Protein AF-A0AAV4VJ49-F1 (afdb_monomer)

Foldseek 3Di:
DPPPVPVCVVCPPWQFFFDFDADDDPGDTDGDRQDTDDDDDDPPPDDPLRVQLVVQVVSVVVVVVSCVVVVVVVPDGDGDDPDPSNVVVVPDDDDDDDPD

Sequence (100 aa):
MFKKWKNRVIELKKIAILRRLSRLSFKQVTCQLLQARSRVAHLKNITIVRLELLACYIGARLADTVKKDLKLEDVDVFYWSDSMDALHCIKKEGPWKTFV

Secondary structure (DSSP, 8-state):
-GGGSTTTTT-------B--B--SSS---B--B------PPPSS---HHHHHHHHHHHHHHHHHHHHHHTT-TTS------S-HHHHHHHH--S-PPP--

InterPro domains:
  IPR008042 Retrotransposon Pao-like, RNAseH-like domain [PF05380] (26-83)

pLDDT: mean 71.76, std 21.91, range [26.64, 93.56]

Structure (mmCIF, N/CA/C/O backbone):
data_AF-A0AAV4VJ49-F1
#
_entry.id   AF-A0AAV4VJ49-F1
#
loop_
_atom_site.group_PDB
_atom_site.id
_atom_site.type_symbol
_atom_site.label_atom_id
_atom_site.label_alt_id
_atom_site.label_comp_id
_atom_site.label_asym_id
_atom_site.label_entity_id
_atom_site.label_seq_id
_atom_site.pdbx_PDB_ins_code
_atom_site.Cartn_x
_atom_site.Cartn_y
_atom_site.Cartn_z
_atom_site.occupancy
_atom_site.B_iso_or_equiv
_atom_site.auth_seq_id
_atom_site.auth_comp_id
_atom_site.auth_asym_id
_atom_site.auth_atom_id
_atom_site.pdbx_PDB_model_num
ATOM 1 N N . MET A 1 1 ? 31.056 -5.656 -12.601 1.00 34.06 1 MET A N 1
ATOM 2 C CA . MET A 1 1 ? 30.169 -4.776 -11.799 1.00 34.06 1 MET A CA 1
ATOM 3 C C . MET A 1 1 ? 28.712 -5.268 -11.700 1.00 34.06 1 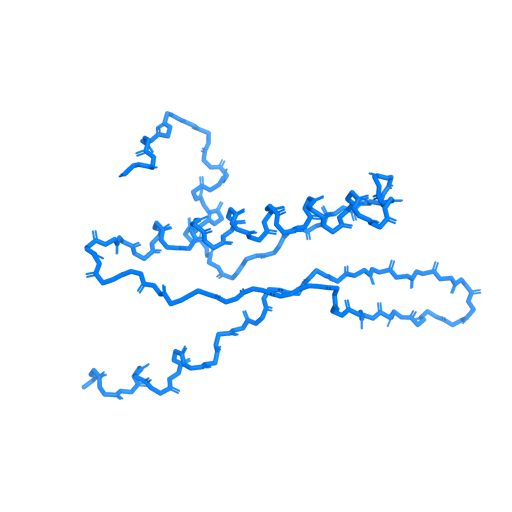MET A C 1
ATOM 5 O O . MET A 1 1 ? 28.093 -5.056 -10.669 1.00 34.06 1 MET A O 1
ATOM 9 N N . PHE A 1 2 ? 28.183 -6.006 -12.691 1.00 26.64 2 PHE A N 1
ATOM 10 C CA . PHE A 1 2 ? 26.792 -6.512 -12.726 1.00 26.64 2 PHE A CA 1
ATOM 11 C C . PHE A 1 2 ? 26.466 -7.744 -11.848 1.00 26.64 2 PHE A C 1
ATOM 13 O O . PHE A 1 2 ? 25.299 -8.036 -11.607 1.00 26.64 2 PHE A O 1
ATOM 20 N N . LYS A 1 3 ? 27.462 -8.472 -11.322 1.00 27.67 3 LYS A N 1
ATOM 21 C CA . LYS A 1 3 ? 27.226 -9.701 -10.528 1.00 27.67 3 LYS A CA 1
ATOM 22 C C . LYS A 1 3 ? 26.820 -9.456 -9.064 1.00 27.67 3 LYS A C 1
ATOM 24 O O . LYS A 1 3 ? 26.305 -10.364 -8.426 1.00 27.67 3 LYS A O 1
ATOM 29 N N . LYS A 1 4 ? 26.992 -8.239 -8.530 1.00 30.78 4 LYS A N 1
ATOM 30 C CA . LYS A 1 4 ? 26.753 -7.927 -7.102 1.00 30.78 4 LYS A CA 1
ATOM 31 C C . LYS A 1 4 ? 25.286 -7.599 -6.769 1.00 30.78 4 LYS A C 1
ATOM 33 O O . LYS A 1 4 ? 24.930 -7.501 -5.601 1.00 30.78 4 LYS A O 1
ATOM 38 N N . TRP A 1 5 ? 24.432 -7.434 -7.783 1.00 27.70 5 TRP A N 1
ATOM 39 C CA . TRP A 1 5 ? 23.018 -7.075 -7.608 1.00 27.70 5 TRP A CA 1
ATOM 40 C C . TRP A 1 5 ? 22.057 -8.269 -7.628 1.00 27.70 5 TRP A C 1
ATOM 42 O O . TRP A 1 5 ? 20.961 -8.170 -7.088 1.00 27.70 5 TRP A O 1
ATOM 52 N N . LYS A 1 6 ? 22.478 -9.422 -8.164 1.00 30.58 6 LYS A N 1
ATOM 53 C CA . LYS A 1 6 ? 21.608 -10.602 -8.299 1.00 30.58 6 LYS A CA 1
ATOM 54 C C . LYS A 1 6 ? 21.198 -11.212 -6.948 1.00 30.58 6 LYS A C 1
ATOM 56 O O . LYS A 1 6 ? 20.105 -11.747 -6.836 1.00 30.58 6 LYS A O 1
ATOM 61 N N . ASN A 1 7 ? 22.026 -11.040 -5.913 1.00 26.78 7 ASN A N 1
ATOM 62 C CA . ASN A 1 7 ? 21.802 -11.621 -4.583 1.00 26.78 7 ASN A CA 1
ATOM 63 C C . ASN A 1 7 ? 21.171 -10.655 -3.564 1.00 26.78 7 ASN A C 1
ATOM 65 O O . ASN A 1 7 ? 20.926 -11.061 -2.437 1.00 26.78 7 ASN A O 1
ATOM 69 N N . ARG A 1 8 ? 20.891 -9.394 -3.935 1.00 30.36 8 ARG A N 1
ATOM 70 C CA . ARG A 1 8 ? 20.222 -8.419 -3.043 1.00 30.36 8 ARG A CA 1
ATOM 71 C C . ARG A 1 8 ? 18.747 -8.194 -3.360 1.00 30.36 8 ARG A C 1
ATOM 73 O O . ARG A 1 8 ? 18.010 -7.710 -2.516 1.00 30.36 8 ARG A O 1
ATOM 80 N N . VAL A 1 9 ? 18.293 -8.605 -4.544 1.00 33.72 9 VAL A N 1
ATOM 81 C CA . VAL A 1 9 ? 16.876 -8.506 -4.946 1.00 33.72 9 VAL A CA 1
ATOM 82 C C . VAL A 1 9 ? 16.016 -9.610 -4.302 1.00 33.72 9 VAL A C 1
ATOM 84 O O . VAL A 1 9 ? 14.794 -9.547 -4.343 1.00 33.72 9 VAL A O 1
ATOM 87 N N . ILE A 1 10 ? 16.636 -10.595 -3.641 1.00 31.81 10 ILE A N 1
ATOM 88 C CA . ILE A 1 10 ? 15.934 -11.633 -2.863 1.00 31.81 10 ILE A CA 1
ATOM 89 C C . ILE A 1 10 ? 15.467 -11.093 -1.495 1.00 31.81 10 ILE A C 1
ATOM 91 O O . ILE A 1 10 ? 14.601 -11.677 -0.852 1.00 31.81 10 ILE A O 1
ATOM 95 N N . GLU A 1 11 ? 15.942 -9.919 -1.084 1.00 31.83 11 GLU A N 1
ATOM 96 C CA . GLU A 1 11 ? 15.596 -9.295 0.191 1.00 31.83 11 GLU A CA 1
ATOM 97 C C . GL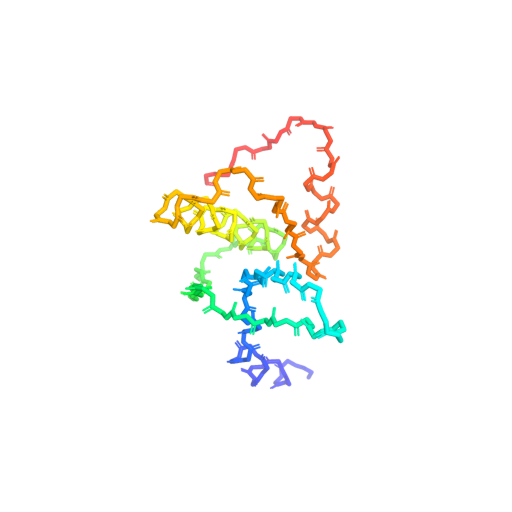U A 1 11 ? 14.598 -8.146 -0.023 1.00 31.83 11 GLU A C 1
ATOM 99 O O . GLU A 1 11 ? 14.816 -7.003 0.376 1.00 31.83 11 GLU A O 1
ATOM 104 N N . LEU A 1 12 ? 13.501 -8.430 -0.736 1.00 33.69 12 LEU A N 1
ATOM 105 C CA . LEU A 1 12 ? 12.415 -7.469 -0.925 1.00 33.69 12 LEU A CA 1
ATOM 106 C C . LEU A 1 12 ? 11.831 -7.103 0.441 1.00 33.69 12 LEU A C 1
ATOM 108 O O . LEU A 1 12 ? 11.084 -7.866 1.060 1.00 33.69 12 LEU A O 1
ATOM 112 N N . LYS A 1 13 ? 12.221 -5.912 0.899 1.00 37.34 13 LYS A N 1
ATOM 113 C CA . LYS A 1 13 ? 11.736 -5.249 2.100 1.00 37.34 13 LYS A CA 1
ATOM 114 C C . LYS A 1 13 ? 10.213 -5.245 2.076 1.00 37.34 13 LYS A C 1
ATOM 116 O O . LYS A 1 13 ? 9.572 -4.641 1.219 1.00 37.34 13 LYS A O 1
ATOM 121 N N . LYS A 1 14 ? 9.657 -5.996 3.022 1.00 35.00 14 LYS A N 1
ATOM 122 C CA . LYS A 1 14 ? 8.228 -6.131 3.280 1.00 35.00 14 LYS A CA 1
ATOM 123 C C . LYS A 1 14 ? 7.633 -4.734 3.457 1.00 35.00 14 LYS A C 1
ATOM 125 O O . LYS A 1 14 ? 8.019 -4.022 4.378 1.00 35.00 14 LYS A O 1
ATOM 130 N N . ILE A 1 15 ? 6.680 -4.360 2.607 1.00 41.09 15 ILE A N 1
ATOM 131 C CA . ILE A 1 15 ? 5.799 -3.224 2.892 1.00 41.09 15 ILE A CA 1
ATOM 132 C C . ILE A 1 15 ? 4.924 -3.666 4.065 1.00 41.09 15 ILE A C 1
ATOM 134 O O . ILE A 1 15 ? 4.065 -4.533 3.912 1.00 41.09 15 ILE A O 1
ATOM 138 N N . ALA A 1 16 ? 5.225 -3.139 5.249 1.00 40.09 16 ALA A N 1
ATOM 139 C CA . ALA A 1 16 ? 4.509 -3.413 6.482 1.00 40.09 16 ALA A CA 1
ATOM 140 C C . ALA A 1 16 ? 3.549 -2.258 6.765 1.00 40.09 16 ALA A C 1
ATOM 142 O O . ALA A 1 16 ? 3.972 -1.113 6.911 1.00 40.09 16 ALA A O 1
ATOM 143 N N . ILE A 1 17 ? 2.256 -2.558 6.865 1.00 48.38 17 ILE A N 1
ATOM 144 C CA . ILE A 1 17 ? 1.283 -1.621 7.427 1.00 48.38 17 ILE A CA 1
ATOM 145 C C . ILE A 1 17 ? 1.413 -1.731 8.946 1.00 48.38 17 ILE A C 1
ATOM 147 O O . ILE A 1 17 ? 1.027 -2.744 9.530 1.00 48.38 17 ILE A O 1
ATOM 151 N N . LEU A 1 18 ? 2.027 -0.723 9.568 1.00 45.41 18 LEU A N 1
ATOM 152 C CA . LEU A 1 18 ? 2.248 -0.662 11.010 1.00 45.41 18 LEU A CA 1
ATOM 153 C C . LEU A 1 18 ? 1.055 0.014 11.689 1.00 45.41 18 LEU A C 1
ATOM 155 O O . LEU A 1 18 ? 0.839 1.215 11.539 1.00 45.41 18 LEU A O 1
ATOM 159 N N . ARG A 1 19 ? 0.292 -0.751 12.474 1.00 47.69 19 ARG A N 1
ATOM 160 C CA . ARG A 1 19 ? -0.717 -0.198 13.384 1.00 47.69 19 ARG A CA 1
ATOM 161 C C . ARG A 1 19 ? -0.024 0.330 14.637 1.00 47.69 19 ARG A C 1
ATOM 163 O O . ARG A 1 19 ? 0.539 -0.458 15.386 1.00 47.69 19 ARG A O 1
ATOM 170 N N . ARG A 1 20 ? -0.107 1.636 14.901 1.00 45.28 20 ARG A N 1
ATOM 171 C CA . ARG A 1 20 ? 0.281 2.216 16.195 1.00 45.28 20 ARG A CA 1
ATOM 172 C C . ARG A 1 20 ? -0.877 2.049 17.180 1.00 45.28 20 ARG A C 1
ATOM 174 O O . ARG A 1 20 ? -1.894 2.717 17.048 1.00 45.28 20 ARG A O 1
ATOM 181 N N . LEU A 1 21 ? -0.728 1.179 18.177 1.00 49.41 21 LEU A N 1
ATOM 182 C CA . LEU A 1 21 ? -1.610 1.164 19.350 1.00 49.41 21 LEU A CA 1
ATOM 183 C C . LEU A 1 21 ? -0.947 1.986 20.458 1.00 49.41 21 LEU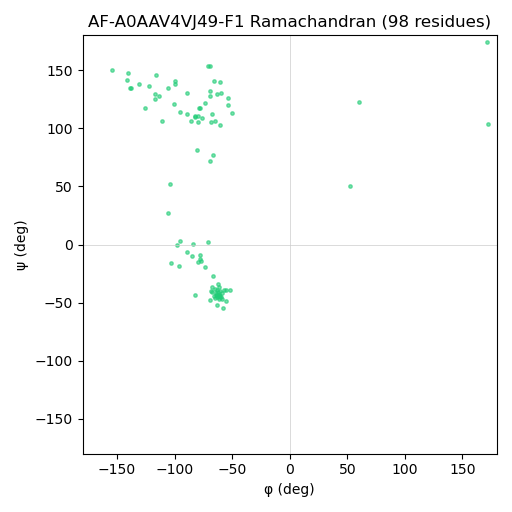 A C 1
ATOM 185 O O . LEU A 1 21 ? 0.106 1.602 20.959 1.00 49.41 21 LEU A O 1
ATOM 189 N N . SER A 1 22 ? -1.540 3.117 20.842 1.00 44.03 22 SER A N 1
ATOM 190 C CA . SER A 1 22 ? -1.154 3.841 22.057 1.00 44.03 22 SER A CA 1
ATOM 191 C C . SER A 1 22 ? -2.269 3.731 23.088 1.00 44.03 22 SER A C 1
ATOM 193 O O . SER A 1 22 ? -3.300 4.385 22.948 1.00 44.03 22 SER A O 1
ATOM 195 N N . ARG A 1 23 ? -2.059 2.927 24.134 1.00 42.91 23 ARG A N 1
ATOM 196 C CA . ARG A 1 23 ? -2.867 2.971 25.360 1.00 42.91 23 ARG A CA 1
ATOM 197 C C . ARG A 1 23 ? -1.947 3.360 26.517 1.00 42.91 23 ARG A C 1
ATOM 199 O O . ARG A 1 23 ? -0.851 2.826 26.638 1.00 42.91 23 ARG A O 1
ATOM 206 N N . LEU A 1 24 ? -2.356 4.365 27.286 1.00 55.22 24 LEU A N 1
ATOM 207 C CA . LEU A 1 24 ? -1.561 5.006 28.335 1.00 55.22 24 LEU A CA 1
ATOM 208 C C . LEU A 1 24 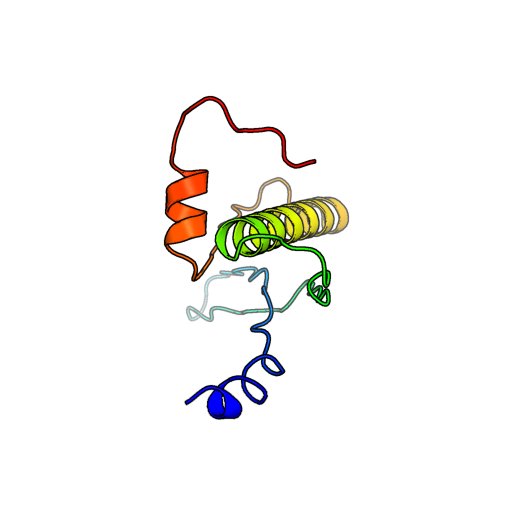? -1.308 4.063 29.521 1.00 55.22 24 LEU A C 1
ATOM 210 O O . LEU A 1 24 ? -2.237 3.735 30.248 1.00 55.22 24 LEU A O 1
ATOM 214 N N . SER A 1 25 ? -0.047 3.667 29.700 1.00 48.81 25 SER A N 1
ATOM 215 C CA . SER A 1 25 ? 0.675 3.440 30.965 1.00 48.81 25 SER A CA 1
ATOM 216 C C . SER A 1 25 ? 2.017 2.810 30.570 1.00 48.81 25 SER A C 1
ATOM 218 O O . SER A 1 25 ? 2.041 1.669 30.125 1.00 48.81 25 SER A O 1
ATOM 220 N N . PHE A 1 26 ? 3.102 3.599 30.607 1.00 53.81 26 PHE A N 1
ATOM 221 C CA . PHE A 1 26 ? 4.348 3.410 29.835 1.00 53.81 26 PHE A CA 1
ATOM 222 C C . PHE A 1 26 ? 4.114 3.431 28.307 1.00 53.81 26 PHE A C 1
ATOM 224 O O . PHE A 1 26 ? 3.304 2.691 27.762 1.00 53.81 26 PHE A O 1
ATOM 231 N N . LYS A 1 27 ? 4.783 4.339 27.576 1.00 55.22 27 LYS A N 1
ATOM 2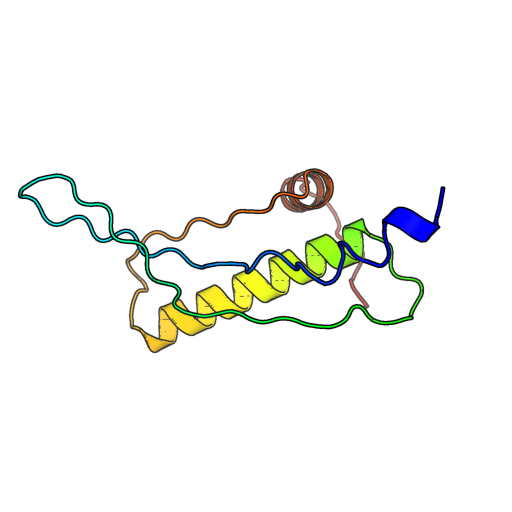32 C CA . LYS A 1 27 ? 4.629 4.520 26.114 1.00 55.22 27 LYS A CA 1
ATOM 233 C C . LYS A 1 27 ? 5.202 3.320 25.340 1.00 55.22 27 LYS A C 1
ATOM 235 O O . LYS A 1 27 ? 6.243 3.431 24.700 1.00 55.22 27 LYS A O 1
ATOM 240 N N . GLN A 1 28 ? 4.534 2.176 25.382 1.00 69.25 28 GLN A N 1
ATOM 241 C CA . GLN A 1 28 ? 4.909 1.014 24.593 1.00 69.25 28 GLN A CA 1
ATOM 242 C C . GLN A 1 28 ? 4.263 1.128 23.210 1.00 69.25 28 GLN A C 1
ATOM 244 O O . GLN A 1 28 ? 3.053 0.979 23.051 1.00 69.25 28 GLN A O 1
ATOM 249 N N . VAL A 1 29 ? 5.075 1.442 22.200 1.00 78.62 29 VAL A N 1
ATOM 250 C CA . VAL A 1 29 ? 4.647 1.379 20.799 1.00 78.62 29 VAL A CA 1
ATOM 251 C C . VAL A 1 29 ? 4.679 -0.085 20.381 1.00 78.62 29 VAL A C 1
ATOM 253 O O . VAL A 1 29 ? 5.735 -0.713 20.401 1.00 78.62 29 VAL A O 1
ATOM 256 N N . THR A 1 30 ? 3.523 -0.633 20.017 1.00 79.75 30 THR A N 1
ATOM 257 C CA . THR A 1 30 ? 3.440 -1.977 19.438 1.00 79.75 30 THR A CA 1
ATOM 258 C C . THR A 1 30 ? 3.319 -1.874 17.926 1.00 79.75 30 THR A C 1
ATOM 260 O O . THR A 1 30 ? 2.625 -1.005 17.404 1.00 79.75 30 THR A O 1
ATOM 263 N N . CYS A 1 31 ? 4.038 -2.753 17.235 1.00 83.19 31 CYS A N 1
ATOM 264 C CA . CYS A 1 31 ? 4.102 -2.826 15.784 1.00 83.19 31 CYS A CA 1
ATOM 265 C C . CYS A 1 31 ? 3.749 -4.255 15.377 1.00 83.19 31 CYS A C 1
ATOM 267 O O . CYS A 1 31 ? 4.452 -5.193 15.746 1.00 83.19 31 CYS A O 1
ATOM 269 N N . GLN A 1 32 ? 2.662 -4.424 14.628 1.00 86.25 32 GLN A N 1
ATOM 270 C CA . GLN A 1 32 ? 2.221 -5.722 14.120 1.00 86.25 32 GLN A CA 1
ATOM 271 C C . GLN A 1 32 ? 2.143 -5.670 12.596 1.00 86.25 32 GLN A C 1
ATOM 273 O O . GLN A 1 32 ? 1.655 -4.690 12.036 1.00 86.25 32 GLN A O 1
ATOM 278 N N . LEU A 1 33 ? 2.633 -6.718 11.929 1.00 87.12 33 LEU A N 1
ATOM 279 C CA . LEU A 1 33 ? 2.497 -6.871 10.484 1.00 87.12 33 LEU A CA 1
ATOM 280 C C . LEU A 1 33 ? 1.093 -7.396 10.171 1.00 87.12 33 LEU A C 1
ATOM 282 O O . LEU A 1 33 ? 0.800 -8.551 10.463 1.00 87.12 33 LEU A O 1
ATOM 286 N N . LEU A 1 34 ? 0.248 -6.557 9.570 1.00 88.69 34 LEU A N 1
ATOM 287 C CA . LEU A 1 34 ? -1.129 -6.938 9.234 1.00 88.69 34 LEU A CA 1
ATOM 288 C C . LEU A 1 34 ? -1.222 -7.718 7.918 1.00 88.69 34 LEU A C 1
ATOM 290 O O . LEU A 1 34 ? -1.920 -8.721 7.832 1.00 88.69 34 LEU A O 1
ATOM 294 N N . GLN A 1 35 ? -0.504 -7.268 6.889 1.00 87.81 35 GLN A N 1
ATOM 295 C CA . GLN A 1 35 ? -0.484 -7.919 5.584 1.00 87.81 35 GLN A CA 1
ATOM 296 C C . GLN A 1 35 ? 0.818 -7.599 4.850 1.00 87.81 35 GLN A C 1
ATOM 298 O O . GLN A 1 35 ? 1.392 -6.524 5.020 1.00 87.81 35 GLN A O 1
ATOM 303 N N . ALA A 1 36 ? 1.268 -8.530 4.011 1.00 88.75 36 ALA A N 1
ATOM 304 C CA . ALA A 1 36 ? 2.364 -8.331 3.075 1.00 88.75 36 ALA A CA 1
ATOM 305 C C . ALA A 1 36 ? 2.039 -9.013 1.742 1.00 88.75 36 ALA A C 1
ATOM 307 O O . ALA A 1 36 ? 1.394 -10.062 1.706 1.00 88.75 36 ALA A O 1
ATOM 308 N N . ARG A 1 37 ? 2.514 -8.437 0.635 1.00 84.56 37 ARG A N 1
ATOM 309 C CA . ARG A 1 37 ? 2.414 -9.039 -0.698 1.00 84.56 37 ARG A CA 1
ATOM 310 C C . ARG A 1 37 ? 3.716 -8.824 -1.446 1.00 84.56 37 ARG A C 1
ATOM 312 O O . ARG A 1 37 ? 4.238 -7.715 -1.469 1.00 84.56 37 ARG A O 1
ATOM 319 N N . SER A 1 38 ? 4.199 -9.877 -2.091 1.00 85.12 38 SER A N 1
ATOM 320 C CA . SER A 1 38 ? 5.335 -9.816 -3.007 1.00 85.12 38 SER A CA 1
ATOM 321 C C . SER A 1 38 ? 4.877 -10.190 -4.412 1.00 85.12 38 SER A C 1
ATOM 323 O O . SER A 1 38 ? 3.969 -11.009 -4.582 1.00 85.12 38 SER A O 1
ATOM 325 N N . ARG A 1 39 ? 5.469 -9.563 -5.429 1.00 80.12 39 ARG A N 1
ATOM 326 C CA . ARG A 1 39 ? 5.279 -9.914 -6.839 1.00 80.12 39 ARG A CA 1
ATOM 327 C C . ARG A 1 39 ? 6.632 -9.858 -7.530 1.00 80.12 39 ARG A C 1
ATOM 329 O O . ARG A 1 39 ? 7.371 -8.894 -7.355 1.00 80.12 39 ARG A O 1
ATOM 336 N N . VAL A 1 40 ? 6.926 -10.867 -8.342 1.00 83.94 40 VAL A N 1
ATOM 337 C CA . VAL A 1 40 ? 8.085 -10.832 -9.237 1.00 83.94 40 VAL A CA 1
ATOM 338 C C . VAL A 1 40 ? 7.816 -9.786 -10.318 1.00 83.94 40 VAL A C 1
ATOM 340 O O . VAL A 1 40 ? 6.725 -9.753 -10.893 1.00 83.94 40 VAL A O 1
ATOM 343 N N . ALA A 1 41 ? 8.787 -8.907 -10.568 1.00 79.75 41 ALA A N 1
ATOM 344 C CA . ALA A 1 41 ? 8.676 -7.912 -11.625 1.00 79.75 41 ALA A CA 1
ATOM 345 C C . ALA A 1 41 ? 8.503 -8.604 -12.986 1.00 79.75 41 ALA A C 1
ATOM 347 O O . ALA A 1 41 ? 9.136 -9.621 -13.272 1.00 79.75 41 ALA A O 1
ATOM 348 N N . HI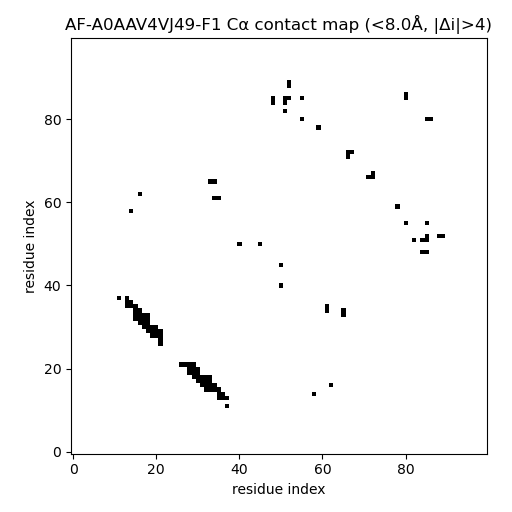S A 1 42 ? 7.634 -8.053 -13.830 1.00 76.44 42 HIS A N 1
ATOM 349 C CA . HIS A 1 42 ? 7.436 -8.584 -15.175 1.00 76.44 42 HIS A CA 1
ATOM 350 C C . HIS A 1 42 ? 8.718 -8.401 -15.998 1.00 76.44 42 HIS A C 1
ATOM 352 O O . HIS A 1 42 ? 9.334 -7.342 -15.942 1.00 76.44 42 HIS A O 1
ATOM 358 N N . LEU A 1 43 ? 9.066 -9.390 -16.826 1.00 75.62 43 LEU A N 1
ATOM 359 C CA . LEU A 1 43 ? 10.223 -9.340 -17.739 1.00 75.62 43 LEU A CA 1
ATOM 360 C C . LEU A 1 43 ? 10.033 -8.377 -18.929 1.00 75.62 43 LEU A C 1
ATOM 362 O O . LEU A 1 43 ? 10.890 -8.295 -19.803 1.00 75.62 43 LEU A O 1
ATOM 366 N N . LYS A 1 44 ? 8.897 -7.670 -18.995 1.00 75.62 44 LYS A N 1
ATOM 367 C CA . LYS A 1 44 ? 8.648 -6.639 -20.009 1.00 75.62 44 LYS A CA 1
ATOM 368 C C . LYS A 1 44 ? 9.525 -5.416 -19.728 1.00 75.62 44 LYS A C 1
ATOM 370 O O . LYS A 1 44 ? 9.843 -5.140 -18.575 1.00 75.62 44 LYS A O 1
ATOM 375 N N . ASN A 1 45 ? 9.839 -4.649 -20.774 1.00 77.81 45 ASN A N 1
ATOM 376 C CA . ASN A 1 45 ? 10.589 -3.391 -20.688 1.00 77.81 45 ASN A CA 1
ATOM 377 C C . ASN A 1 45 ? 9.778 -2.312 -19.940 1.00 77.81 45 ASN A C 1
ATOM 379 O O . ASN A 1 45 ? 9.177 -1.428 -20.546 1.00 77.81 45 ASN A O 1
ATOM 383 N N . ILE A 1 46 ? 9.724 -2.412 -18.614 1.00 84.62 46 ILE A N 1
ATOM 384 C CA . ILE A 1 46 ? 9.111 -1.438 -17.711 1.00 84.62 46 ILE A CA 1
ATOM 385 C C . ILE A 1 46 ? 10.243 -0.686 -17.013 1.00 84.62 46 ILE A C 1
ATOM 387 O O . ILE A 1 46 ? 11.217 -1.287 -16.564 1.00 84.62 46 ILE A O 1
ATOM 391 N N . THR A 1 47 ? 10.126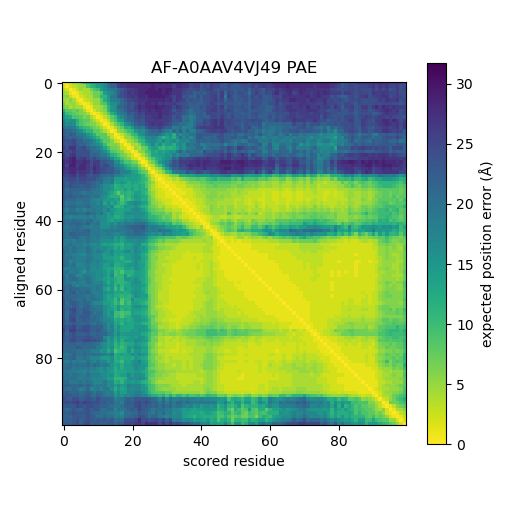 0.637 -16.928 1.00 87.81 47 THR A N 1
ATOM 392 C CA . THR A 1 47 ? 11.115 1.465 -16.230 1.00 87.81 47 THR A CA 1
ATOM 393 C C . THR A 1 47 ? 11.060 1.236 -14.719 1.00 87.81 47 THR A C 1
ATOM 395 O O . THR A 1 47 ? 10.008 0.907 -14.170 1.00 87.81 47 THR A O 1
ATOM 398 N N . ILE A 1 48 ? 12.180 1.458 -14.028 1.00 87.69 48 ILE A N 1
ATOM 399 C CA . ILE A 1 48 ? 12.273 1.303 -12.566 1.00 87.69 48 ILE A CA 1
ATOM 400 C C . ILE A 1 48 ? 11.209 2.159 -11.862 1.00 87.69 48 ILE A C 1
ATOM 402 O O . ILE A 1 48 ? 10.409 1.620 -11.107 1.00 87.69 48 ILE A O 1
ATOM 406 N N . VAL A 1 49 ? 11.086 3.439 -12.228 1.00 86.31 49 VAL A N 1
ATOM 407 C CA . VAL A 1 49 ? 10.069 4.354 -11.673 1.00 86.31 49 VAL A CA 1
ATOM 408 C C . VAL A 1 49 ? 8.641 3.811 -11.835 1.00 86.31 49 VAL A C 1
ATOM 410 O O . VAL A 1 49 ? 7.818 3.912 -10.928 1.00 86.31 49 VAL A O 1
ATOM 413 N N . ARG A 1 50 ? 8.327 3.171 -12.972 1.00 86.12 50 ARG A N 1
ATOM 414 C CA . ARG A 1 50 ? 7.015 2.539 -13.197 1.00 86.12 50 ARG A CA 1
ATOM 415 C C . ARG A 1 50 ? 6.794 1.334 -12.277 1.00 86.12 50 ARG A C 1
ATOM 417 O O . ARG A 1 50 ? 5.669 1.132 -11.823 1.00 86.12 50 ARG A O 1
ATOM 424 N N . LEU A 1 51 ? 7.831 0.545 -11.993 1.00 89.44 51 LEU A N 1
ATOM 425 C CA . LEU A 1 51 ? 7.750 -0.561 -11.033 1.00 89.44 51 LEU A CA 1
ATOM 426 C C . LEU A 1 51 ? 7.569 -0.055 -9.598 1.00 89.44 51 LEU A C 1
ATOM 428 O O . LEU A 1 51 ? 6.772 -0.621 -8.854 1.00 89.44 51 LEU A O 1
ATOM 432 N N . GLU A 1 52 ? 8.254 1.020 -9.223 1.00 90.00 52 GLU A N 1
ATOM 433 C CA . GLU A 1 52 ? 8.145 1.620 -7.891 1.00 90.00 52 GLU A CA 1
ATOM 434 C C . GLU A 1 52 ? 6.763 2.247 -7.660 1.00 90.00 52 GLU A C 1
ATOM 436 O O . GLU A 1 52 ? 6.148 2.032 -6.613 1.00 90.00 52 GLU A O 1
ATOM 441 N N . LEU A 1 53 ? 6.211 2.933 -8.667 1.00 88.06 53 LEU A N 1
ATOM 442 C CA . LEU A 1 53 ? 4.829 3.423 -8.639 1.00 88.06 53 LEU A CA 1
ATOM 443 C C . LEU A 1 53 ? 3.816 2.277 -8.541 1.00 88.06 53 LEU A C 1
ATOM 445 O O . LEU A 1 53 ? 2.860 2.359 -7.768 1.00 88.06 53 LEU A O 1
ATOM 449 N N . LEU A 1 54 ? 4.038 1.181 -9.273 1.00 89.31 54 LEU A N 1
ATOM 450 C CA . LEU A 1 54 ? 3.193 -0.009 -9.181 1.00 89.31 54 LEU A CA 1
ATOM 451 C C . LEU A 1 54 ? 3.256 -0.638 -7.781 1.00 89.31 54 LEU A C 1
ATOM 453 O O . LEU A 1 54 ? 2.227 -1.076 -7.262 1.00 89.31 54 LEU A O 1
ATOM 457 N N . ALA A 1 55 ? 4.434 -0.667 -7.155 1.00 89.94 55 ALA A N 1
ATOM 458 C CA . ALA A 1 55 ? 4.596 -1.142 -5.785 1.00 89.94 55 ALA A CA 1
ATOM 459 C C . ALA A 1 55 ? 3.817 -0.265 -4.792 1.00 89.94 55 ALA A C 1
ATOM 461 O O . ALA A 1 55 ? 3.071 -0.803 -3.971 1.00 89.94 55 ALA A O 1
ATOM 462 N N . CYS A 1 56 ? 3.901 1.065 -4.922 1.00 89.94 56 CYS A N 1
ATOM 463 C CA . CYS A 1 56 ? 3.129 2.006 -4.105 1.00 89.94 56 CYS A CA 1
ATOM 464 C C . CYS A 1 56 ? 1.615 1.794 -4.272 1.00 89.94 56 CYS A C 1
ATOM 466 O O . CYS A 1 56 ? 0.888 1.704 -3.284 1.00 89.94 56 CYS A O 1
ATOM 468 N N . TYR A 1 57 ? 1.143 1.632 -5.512 1.00 89.44 57 TYR A N 1
ATOM 469 C CA . TYR A 1 57 ? -0.267 1.367 -5.810 1.00 89.44 57 TYR A CA 1
ATOM 470 C C . TYR A 1 57 ? -0.765 0.054 -5.188 1.00 89.44 57 TYR A C 1
ATOM 472 O O . TYR A 1 57 ? -1.836 0.010 -4.580 1.00 89.44 57 TYR A O 1
ATOM 480 N N . ILE A 1 58 ? 0.016 -1.024 -5.307 1.00 91.06 58 ILE A N 1
ATOM 481 C CA . ILE A 1 58 ? -0.318 -2.314 -4.689 1.00 91.06 58 ILE A CA 1
ATOM 482 C C . ILE A 1 58 ? -0.352 -2.181 -3.162 1.00 91.06 58 ILE A C 1
ATOM 484 O O . ILE A 1 58 ? -1.283 -2.693 -2.541 1.00 91.06 58 ILE A O 1
ATOM 488 N N . GLY A 1 59 ? 0.618 -1.481 -2.567 1.00 91.06 59 GLY A N 1
ATOM 489 C CA . GLY A 1 59 ? 0.661 -1.204 -1.131 1.00 91.06 59 GLY A CA 1
ATOM 490 C C . GLY A 1 59 ? -0.576 -0.448 -0.640 1.00 91.06 59 GLY A C 1
ATOM 491 O O . GLY A 1 59 ? -1.201 -0.872 0.329 1.00 91.06 59 GLY A O 1
ATOM 492 N N . ALA A 1 60 ? -0.985 0.605 -1.352 1.00 91.19 60 ALA A N 1
ATOM 493 C CA . ALA A 1 60 ? -2.183 1.380 -1.030 1.00 91.19 60 ALA A CA 1
ATOM 494 C C . ALA A 1 60 ? -3.462 0.533 -1.101 1.00 91.19 60 ALA A C 1
ATOM 496 O O . ALA A 1 60 ? -4.284 0.574 -0.190 1.00 91.19 60 ALA A O 1
ATOM 497 N N . ARG A 1 61 ? -3.609 -0.304 -2.138 1.00 91.12 61 ARG A N 1
ATOM 498 C CA . ARG A 1 61 ? -4.763 -1.213 -2.253 1.00 91.12 61 ARG A CA 1
ATOM 499 C C . ARG A 1 61 ? -4.809 -2.265 -1.154 1.00 91.12 61 ARG A C 1
ATOM 501 O O . ARG A 1 61 ? -5.894 -2.611 -0.696 1.00 91.12 61 ARG A O 1
ATOM 508 N N . LEU A 1 62 ? -3.656 -2.793 -0.752 1.00 91.50 62 LEU A N 1
ATOM 509 C CA . LEU A 1 62 ? -3.586 -3.735 0.365 1.00 91.50 62 LEU A CA 1
ATOM 510 C C . LEU A 1 62 ? -4.005 -3.053 1.662 1.00 91.50 62 LEU A C 1
ATOM 512 O O . LEU A 1 62 ? -4.834 -3.594 2.379 1.00 91.50 62 LEU A O 1
ATOM 516 N N . ALA A 1 63 ? -3.503 -1.847 1.923 1.00 89.62 63 ALA A N 1
ATOM 517 C CA . ALA A 1 63 ? -3.887 -1.093 3.108 1.00 89.62 63 ALA A CA 1
ATOM 518 C C . ALA A 1 63 ? -5.381 -0.771 3.145 1.00 89.62 63 ALA A C 1
ATOM 520 O O . ALA A 1 63 ? -5.995 -0.963 4.186 1.00 89.62 63 ALA A O 1
ATOM 521 N N . ASP A 1 64 ? -5.974 -0.357 2.023 1.00 89.62 64 ASP A N 1
ATOM 522 C CA . ASP A 1 64 ? -7.420 -0.130 1.916 1.00 89.62 64 ASP A CA 1
ATOM 523 C C . ASP A 1 64 ? -8.227 -1.409 2.202 1.00 89.62 64 ASP A C 1
ATOM 525 O O . ASP A 1 64 ? -9.221 -1.369 2.922 1.00 89.62 64 ASP A O 1
ATOM 529 N N . THR A 1 65 ? -7.751 -2.560 1.711 1.00 91.50 65 THR A N 1
ATOM 530 C CA . THR A 1 65 ? -8.374 -3.867 1.985 1.00 91.50 65 THR A CA 1
ATOM 531 C C . THR A 1 65 ? -8.323 -4.192 3.480 1.00 91.50 65 THR A C 1
ATOM 533 O O . THR A 1 65 ? -9.359 -4.422 4.093 1.00 91.50 65 THR A O 1
ATOM 536 N N . VAL A 1 66 ? -7.139 -4.110 4.100 1.00 90.94 66 VAL A N 1
ATOM 537 C CA . VAL A 1 66 ? -6.962 -4.338 5.546 1.00 90.94 66 VAL A CA 1
ATOM 538 C C . VAL A 1 66 ? -7.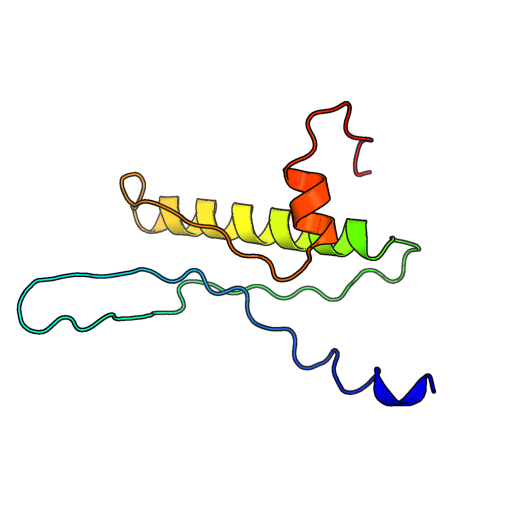804 -3.373 6.374 1.00 90.94 66 VAL A C 1
ATOM 540 O O . VAL A 1 66 ? -8.381 -3.772 7.383 1.00 90.94 66 VAL A O 1
ATOM 543 N N . LYS A 1 67 ? -7.863 -2.098 5.971 1.00 89.94 67 LYS A N 1
ATOM 544 C CA . LYS A 1 67 ? -8.605 -1.061 6.690 1.00 89.94 67 LYS A CA 1
ATOM 545 C C . LYS A 1 67 ? -10.092 -1.409 6.751 1.00 89.94 67 LYS A C 1
ATOM 547 O O . LYS A 1 67 ? -10.664 -1.334 7.832 1.00 89.94 67 LYS A O 1
ATOM 552 N N . LYS A 1 68 ? -10.667 -1.853 5.630 1.00 90.81 68 LYS A N 1
ATOM 553 C CA . LYS A 1 68 ? -12.068 -2.290 5.528 1.00 90.81 68 LYS A CA 1
ATOM 554 C C . LYS A 1 68 ? -12.325 -3.594 6.281 1.00 90.81 68 LYS A C 1
ATOM 556 O O . LYS A 1 68 ? -13.252 -3.669 7.082 1.00 90.81 68 LYS A O 1
ATOM 561 N N . ASP A 1 69 ? -11.478 -4.602 6.081 1.00 93.56 69 ASP A N 1
ATOM 562 C CA . ASP A 1 69 ? -11.652 -5.924 6.699 1.00 93.56 69 ASP A CA 1
ATOM 563 C C . ASP A 1 69 ? -11.591 -5.857 8.233 1.00 93.56 69 ASP A C 1
ATOM 565 O O . ASP A 1 69 ? -12.296 -6.587 8.930 1.00 93.56 69 ASP A O 1
ATOM 569 N N . LEU A 1 70 ? -10.763 -4.955 8.769 1.00 90.94 70 LEU A N 1
ATOM 570 C CA . LEU A 1 70 ? -10.591 -4.755 10.207 1.00 90.94 70 LEU A CA 1
ATOM 571 C C . LEU A 1 70 ? -11.456 -3.628 10.789 1.00 90.94 70 LEU A C 1
ATOM 573 O O . LEU A 1 70 ? -11.335 -3.364 11.988 1.00 90.94 70 LEU A O 1
ATOM 577 N N . LYS A 1 71 ? -12.311 -2.981 9.982 1.00 92.19 71 LYS A N 1
ATOM 578 C CA . LYS A 1 71 ? -13.163 -1.845 10.385 1.00 92.19 71 LYS A CA 1
ATOM 579 C C . LYS A 1 71 ? -12.371 -0.717 11.061 1.00 92.19 71 LYS A C 1
ATOM 581 O O . LYS A 1 71 ? -12.648 -0.314 12.191 1.00 92.19 71 LYS A O 1
ATOM 586 N N . LEU A 1 72 ? -11.289 -0.293 10.408 1.00 88.00 72 LEU A N 1
ATOM 587 C CA . LEU A 1 72 ? -10.356 0.730 10.890 1.00 88.00 72 LEU A CA 1
ATOM 588 C C . LEU A 1 72 ? -10.522 2.060 10.141 1.00 88.00 72 LEU A C 1
ATOM 590 O O . LEU A 1 72 ? -9.549 2.800 10.015 1.00 88.00 72 LEU A O 1
ATOM 594 N N . GLU A 1 73 ? -11.708 2.363 9.610 1.00 84.50 73 GLU A N 1
ATOM 595 C CA . GLU A 1 73 ? -12.003 3.546 8.787 1.00 84.50 73 GLU A CA 1
ATOM 596 C C . GLU A 1 73 ? -11.565 4.859 9.457 1.00 84.50 73 GLU A C 1
ATOM 598 O O . GLU A 1 73 ? -10.960 5.704 8.792 1.00 84.50 73 GLU A O 1
ATOM 603 N N . ASP A 1 74 ? -11.748 4.958 10.774 1.00 85.31 74 ASP A N 1
ATOM 604 C CA . ASP A 1 74 ? -11.432 6.144 11.583 1.00 85.31 74 ASP A CA 1
ATOM 605 C C . ASP A 1 74 ? -9.961 6.223 12.032 1.00 85.31 74 ASP A C 1
ATOM 607 O O . ASP A 1 74 ? -9.563 7.151 12.734 1.00 85.31 74 ASP A O 1
ATOM 611 N N . VAL A 1 75 ? -9.129 5.245 11.661 1.00 84.50 75 VAL A N 1
ATOM 612 C CA . VAL A 1 75 ? -7.702 5.240 11.999 1.00 84.50 75 VAL A CA 1
ATOM 613 C C . VAL A 1 75 ? -6.902 5.962 10.919 1.00 84.50 75 VAL A C 1
ATOM 615 O O . VAL A 1 75 ? -7.010 5.646 9.728 1.00 84.50 75 VAL A O 1
ATOM 618 N N . ASP A 1 76 ? -6.042 6.886 11.350 1.00 82.94 76 ASP A N 1
ATOM 619 C CA . ASP A 1 76 ? -5.076 7.553 10.480 1.00 82.94 76 ASP A CA 1
ATOM 620 C C . ASP A 1 76 ? -4.125 6.540 9.832 1.00 82.94 76 ASP A C 1
ATOM 622 O O . ASP A 1 76 ? -3.517 5.695 10.499 1.00 82.94 76 ASP A O 1
ATOM 626 N N . VAL A 1 77 ? -3.964 6.648 8.512 1.00 83.44 77 VAL A N 1
ATOM 627 C CA . VAL A 1 77 ? -3.087 5.774 7.725 1.00 83.44 77 VAL A CA 1
ATOM 628 C C . VAL A 1 77 ? -1.977 6.601 7.096 1.00 83.44 77 VAL A C 1
ATOM 630 O O . VAL A 1 77 ? -2.234 7.545 6.354 1.00 83.44 77 VAL A O 1
ATOM 633 N N . PHE A 1 78 ? -0.734 6.197 7.350 1.00 86.62 78 PHE A N 1
ATOM 634 C CA . PHE A 1 78 ? 0.458 6.804 6.766 1.00 86.62 78 PHE A CA 1
ATOM 635 C C . PHE A 1 78 ? 1.145 5.808 5.832 1.00 86.62 78 PHE A C 1
ATOM 637 O O . PHE A 1 78 ? 1.461 4.686 6.234 1.00 86.62 78 PHE A O 1
ATOM 644 N N . TYR A 1 79 ? 1.407 6.231 4.596 1.00 87.38 79 TYR A N 1
ATOM 645 C CA . TYR A 1 79 ? 2.121 5.443 3.592 1.00 87.38 79 TYR A CA 1
ATOM 646 C C . TYR A 1 79 ? 3.584 5.867 3.508 1.00 87.38 79 TYR A C 1
ATOM 648 O O . TYR A 1 79 ? 3.897 7.054 3.559 1.00 87.38 79 TYR A O 1
ATOM 656 N N . TRP A 1 80 ? 4.473 4.888 3.344 1.00 88.38 80 TRP A N 1
ATOM 657 C CA . TRP A 1 80 ? 5.918 5.093 3.303 1.00 88.38 80 TRP A CA 1
ATOM 658 C C . TRP A 1 80 ? 6.499 4.371 2.087 1.00 88.38 80 TRP A C 1
ATOM 660 O O . TRP A 1 80 ? 6.107 3.244 1.785 1.00 88.38 80 TRP A O 1
ATOM 670 N N . SER A 1 81 ? 7.434 5.021 1.400 1.00 88.00 81 SER A N 1
ATOM 671 C CA . SER A 1 81 ? 8.207 4.463 0.290 1.00 88.00 81 SER A CA 1
ATOM 672 C C . SER A 1 81 ? 9.643 4.966 0.404 1.00 88.00 81 SER A C 1
ATOM 674 O O . SER A 1 81 ? 9.854 6.116 0.791 1.00 88.00 81 SER A O 1
ATOM 676 N N . ASP A 1 82 ? 10.623 4.117 0.097 1.00 91.12 82 ASP A N 1
ATOM 677 C CA . ASP A 1 82 ? 12.039 4.492 0.034 1.00 91.12 82 ASP A CA 1
ATOM 678 C C . ASP A 1 82 ? 12.468 4.989 -1.358 1.00 91.12 82 ASP A C 1
ATOM 680 O O . ASP A 1 82 ? 13.579 5.498 -1.507 1.00 91.12 82 ASP A O 1
ATOM 684 N N . SER A 1 83 ? 11.586 4.915 -2.361 1.00 91.00 83 SER A N 1
ATOM 685 C CA . SER A 1 83 ? 11.838 5.490 -3.683 1.00 91.00 83 SER A CA 1
ATOM 686 C C . SER A 1 83 ? 11.523 6.989 -3.710 1.00 91.00 83 SER A C 1
ATOM 688 O O . SER A 1 83 ? 10.362 7.413 -3.683 1.00 91.00 83 SER A O 1
ATOM 690 N N . MET A 1 84 ? 12.577 7.803 -3.820 1.00 91.38 84 MET A N 1
ATOM 691 C CA . MET A 1 84 ? 12.448 9.242 -4.071 1.00 91.38 84 MET A CA 1
ATOM 692 C C . MET A 1 84 ? 11.761 9.524 -5.409 1.00 91.38 84 MET A C 1
ATOM 694 O O . MET A 1 84 ? 10.964 10.457 -5.481 1.00 91.38 84 MET A O 1
ATOM 698 N N . ASP A 1 85 ? 12.020 8.710 -6.435 1.00 89.62 85 ASP A N 1
ATOM 699 C CA . ASP A 1 85 ? 11.420 8.867 -7.762 1.00 89.62 85 ASP A CA 1
ATOM 700 C C . ASP A 1 85 ? 9.907 8.630 -7.717 1.00 89.62 85 ASP A C 1
ATOM 702 O O . ASP A 1 85 ? 9.135 9.431 -8.243 1.00 89.62 85 ASP A O 1
ATOM 706 N N . ALA A 1 86 ? 9.453 7.586 -7.019 1.00 88.75 86 ALA A N 1
ATOM 707 C CA . ALA A 1 86 ? 8.035 7.314 -6.820 1.00 88.75 86 ALA A CA 1
ATOM 708 C C . ALA A 1 86 ? 7.360 8.420 -6.006 1.00 88.75 86 ALA A C 1
ATOM 710 O O . ALA A 1 86 ? 6.275 8.863 -6.374 1.00 88.75 86 ALA A O 1
ATOM 711 N N . LEU A 1 87 ? 7.998 8.904 -4.933 1.00 89.62 87 LEU A N 1
ATOM 712 C CA . LEU A 1 87 ? 7.472 10.018 -4.138 1.00 89.62 87 LEU A CA 1
ATOM 713 C C . LEU A 1 87 ? 7.404 11.319 -4.945 1.00 89.62 87 LEU A C 1
ATOM 715 O O . LEU A 1 87 ? 6.415 12.043 -4.842 1.00 89.62 87 LEU A O 1
ATOM 719 N N . HIS A 1 88 ? 8.428 11.614 -5.749 1.00 88.38 88 HIS A N 1
ATOM 720 C CA . HIS A 1 88 ? 8.435 12.760 -6.651 1.00 88.38 88 HIS A CA 1
ATOM 721 C C . HIS A 1 88 ? 7.311 12.643 -7.676 1.00 88.38 88 HIS A C 1
ATOM 723 O O . HIS A 1 88 ? 6.561 13.597 -7.870 1.00 88.38 88 HIS A O 1
ATOM 729 N N . CYS A 1 89 ? 7.162 11.464 -8.287 1.00 84.88 89 CYS A N 1
ATOM 730 C CA . CYS A 1 89 ? 6.071 11.190 -9.199 1.00 84.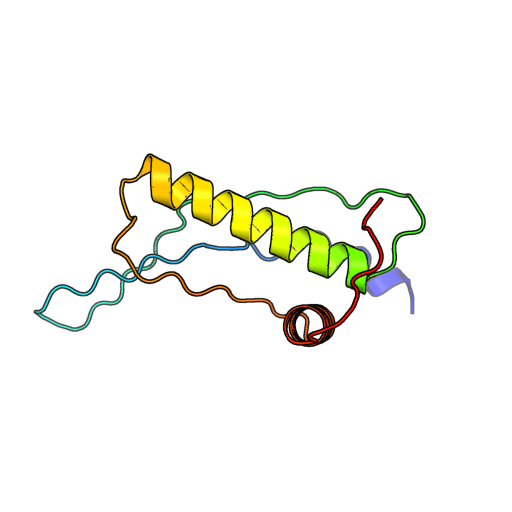88 89 CYS A CA 1
ATOM 731 C C . CYS A 1 89 ? 4.731 11.399 -8.506 1.00 84.88 89 CYS A C 1
ATOM 733 O O . CYS A 1 89 ? 4.002 12.228 -9.001 1.00 84.88 89 CYS A O 1
ATOM 735 N N . ILE A 1 90 ? 4.433 10.770 -7.363 1.00 86.19 90 ILE A N 1
ATOM 736 C CA . ILE A 1 90 ? 3.145 10.902 -6.646 1.00 86.19 90 ILE A CA 1
ATOM 737 C C . ILE A 1 90 ? 2.815 12.358 -6.288 1.00 86.19 90 ILE A C 1
ATOM 739 O O . ILE A 1 90 ? 1.659 12.759 -6.379 1.00 86.19 90 ILE A O 1
ATOM 743 N N . LYS A 1 91 ? 3.815 13.150 -5.887 1.00 86.88 91 LYS A N 1
ATOM 744 C CA . LYS A 1 91 ? 3.631 14.566 -5.530 1.00 86.88 91 LYS A CA 1
ATOM 745 C C . LYS A 1 91 ? 3.400 15.478 -6.732 1.00 86.88 91 LYS A C 1
ATOM 747 O O . LYS A 1 91 ? 2.953 16.606 -6.553 1.00 86.88 91 LYS A O 1
ATOM 752 N N . LYS A 1 92 ? 3.769 15.046 -7.936 1.00 82.62 92 LYS A N 1
ATOM 753 C CA . LYS A 1 92 ? 3.689 15.884 -9.126 1.00 82.62 92 LYS A CA 1
ATOM 754 C C . LYS A 1 92 ? 2.242 15.980 -9.602 1.00 82.62 92 LYS A C 1
ATOM 756 O O . LYS A 1 92 ? 1.721 15.040 -10.177 1.00 82.62 92 LYS A O 1
ATOM 761 N N . GLU A 1 93 ? 1.608 17.131 -9.451 1.00 60.81 93 GLU A N 1
ATOM 762 C CA . GLU A 1 93 ? 0.301 17.379 -10.063 1.00 60.81 93 GLU A CA 1
ATOM 763 C C . GLU A 1 93 ? 0.468 17.595 -11.581 1.00 60.81 93 GLU A C 1
ATOM 765 O O . GLU A 1 93 ? 1.243 18.446 -12.023 1.00 60.81 93 GLU A O 1
ATOM 770 N N . GLY A 1 94 ? -0.197 16.786 -12.411 1.00 64.00 94 GLY A N 1
ATOM 771 C CA . GLY A 1 94 ? -0.144 16.923 -13.870 1.00 64.00 94 GLY A CA 1
ATOM 772 C C . GLY A 1 94 ? -0.818 15.772 -14.624 1.00 64.00 94 GLY A C 1
ATOM 773 O O . GLY A 1 94 ? -1.242 14.797 -14.003 1.00 64.00 94 GLY A O 1
ATOM 774 N N . PRO A 1 95 ? -0.931 15.851 -15.966 1.00 60.34 95 PRO A N 1
ATOM 775 C CA . PRO A 1 95 ? -1.522 14.782 -16.761 1.00 60.34 95 PRO A CA 1
ATOM 776 C C . PRO A 1 95 ? -0.647 13.531 -16.673 1.00 60.34 95 PRO A C 1
ATOM 778 O O . PRO A 1 95 ? 0.444 13.450 -17.246 1.00 60.34 95 PRO A O 1
ATOM 781 N N . TRP A 1 96 ? -1.127 12.541 -15.930 1.00 66.00 96 TRP A N 1
ATOM 782 C CA . TRP A 1 96 ? -0.483 11.243 -15.837 1.00 66.00 96 TRP A CA 1
ATOM 783 C C . TRP A 1 96 ? -0.626 10.524 -17.170 1.00 66.00 96 TRP A C 1
ATOM 785 O O . TRP A 1 96 ? -1.732 10.356 -17.683 1.00 66.00 96 TRP A O 1
ATOM 795 N N . LYS A 1 97 ? 0.489 10.053 -17.732 1.00 62.38 97 LYS A N 1
ATOM 796 C CA . LYS A 1 97 ? 0.403 9.091 -18.832 1.00 62.38 97 LYS A CA 1
ATOM 797 C C . LYS A 1 97 ? -0.257 7.821 -18.303 1.00 62.38 97 LYS A C 1
ATOM 799 O O . LYS A 1 97 ? 0.170 7.297 -17.273 1.00 62.38 97 LYS A O 1
ATOM 804 N N . THR A 1 98 ? -1.276 7.335 -19.010 1.00 65.88 98 THR A N 1
ATOM 805 C CA . THR A 1 98 ? -1.995 6.115 -18.637 1.00 65.88 98 THR A CA 1
ATOM 806 C C . THR A 1 98 ? -1.015 4.964 -18.467 1.00 65.88 98 THR A C 1
ATOM 808 O O . THR A 1 98 ? -0.211 4.665 -19.353 1.00 65.88 98 THR A O 1
ATOM 811 N N . PHE A 1 99 ? -1.080 4.317 -17.306 1.00 59.31 99 PHE A N 1
ATOM 812 C CA . PHE A 1 99 ? -0.325 3.109 -17.028 1.00 59.31 99 PHE A CA 1
ATOM 813 C C . PHE A 1 99 ? -1.055 1.919 -17.662 1.00 59.31 99 PHE A C 1
ATOM 815 O O . PHE A 1 99 ? -1.808 1.216 -16.994 1.00 59.31 99 PHE A O 1
ATOM 822 N N . VAL A 1 100 ? -0.854 1.728 -18.964 1.00 49.97 100 VAL A N 1
ATOM 823 C CA . VAL A 1 100 ? -1.177 0.492 -19.695 1.00 49.97 100 VAL A CA 1
ATOM 824 C C . VAL A 1 100 ? 0.090 -0.109 -20.288 1.00 49.97 100 VAL A C 1
ATOM 826 O O . VAL A 1 100 ? 1.053 0.663 -20.544 1.00 49.97 100 VAL A O 1
#

Radius of gyration: 16.76 Å; Cα contacts (8 Å, |Δi|>4): 57; chains: 1; bounding box: 43×29×52 Å

Solvent-accessible surface area (backbone atoms only — not comparable to full-atom values): 6863 Å² total; per-residue (Å²): 131,79,77,74,56,74,77,56,70,79,64,70,78,72,67,61,54,68,52,79,53,86,67,99,75,69,95,60,80,49,77,50,78,78,57,74,86,85,77,84,79,72,93,61,100,68,55,68,58,58,53,48,42,50,49,51,54,52,51,52,53,50,51,54,49,52,30,60,78,66,70,39,81,91,54,91,82,87,86,87,75,90,50,65,62,33,51,52,53,73,70,54,87,70,90,74,77,80,93,123

Organism: Caerostris extrusa (NCBI:txid172846)

Mean predicted aligned error: 11.95 Å